Protein AF-A0ABD0MY91-F1 (afdb_monomer_lite)

Sequence (72 aa):
KRLSRGISHASSAIMSLARLQVSGDCAREQFPLEMPIYTFQLPDLSVYSEDFRSFIERDLIEQSTMVALEQA

Foldseek 3Di:
DDDDADPVPVQPVVVVVVVVVVVVVVVPDPDDPPDDPDDDDDPDLVPDDPSVSVVCCVRPPPVVVVVVVVVD

pLDDT: mean 80.46, std 12.32, range [54.75, 96.12]

Radius of gyration: 16.72 Å; chains: 1; bounding box: 31×36×41 Å

Organism: Cirrhinus mrigala (NCBI:txid683832)

Secondary structure (DSSP, 8-state):
-PPPS-GGGTTHHHHHHHHHHHHHHHHH----TTS-S--------TTS-HHHHHHHHHHH--HHHHHHHHT-

Structure (mmCIF, N/CA/C/O backbone):
data_AF-A0ABD0MY91-F1
#
_entry.id   AF-A0ABD0MY91-F1
#
loop_
_atom_site.group_PDB
_atom_site.id
_atom_site.type_symbol
_atom_site.label_atom_id
_atom_site.label_alt_id
_atom_site.label_comp_id
_atom_site.label_asym_id
_atom_site.label_entity_id
_atom_site.label_seq_id
_atom_site.pdbx_PDB_ins_code
_atom_site.Cartn_x
_atom_site.Cartn_y
_atom_site.Cartn_z
_atom_site.occupancy
_atom_site.B_iso_or_equiv
_atom_site.auth_seq_id
_atom_site.auth_comp_id
_atom_site.auth_asym_id
_atom_site.auth_atom_id
_atom_site.pdbx_PDB_model_num
ATOM 1 N N . LYS A 1 1 ? -5.814 -13.530 17.874 1.00 54.88 1 LYS A N 1
ATOM 2 C CA . LYS A 1 1 ? -4.361 -13.500 17.555 1.00 54.88 1 LYS A CA 1
ATOM 3 C C . LYS A 1 1 ? -4.022 -12.069 17.133 1.00 54.88 1 LYS A C 1
ATOM 5 O O . LYS A 1 1 ? -4.702 -11.587 16.241 1.00 54.88 1 LYS A O 1
ATOM 10 N N . ARG A 1 2 ? -3.078 -11.363 17.781 1.00 54.75 2 ARG A N 1
ATOM 11 C CA . ARG A 1 2 ? -2.632 -10.027 17.320 1.00 54.75 2 ARG A CA 1
ATOM 12 C C . ARG A 1 2 ? -1.835 -10.214 16.030 1.00 54.75 2 ARG A C 1
ATOM 14 O O . ARG A 1 2 ? -0.885 -10.990 16.032 1.00 54.75 2 ARG A O 1
ATOM 21 N N . LEU A 1 3 ? -2.245 -9.556 14.951 1.00 60.06 3 LEU A N 1
ATOM 22 C CA . LEU A 1 3 ? -1.482 -9.529 13.707 1.00 60.06 3 LEU A CA 1
ATOM 23 C C . LEU A 1 3 ? -0.240 -8.649 13.928 1.00 60.06 3 LEU A C 1
ATOM 25 O O . LEU A 1 3 ? -0.348 -7.544 14.463 1.00 60.06 3 LEU A O 1
ATOM 29 N N . SER A 1 4 ? 0.943 -9.171 13.611 1.00 64.38 4 SER A N 1
ATOM 30 C CA . SER A 1 4 ? 2.211 -8.438 13.689 1.00 64.38 4 SER A CA 1
ATOM 31 C C . SER A 1 4 ? 2.469 -7.688 12.384 1.00 64.38 4 SER A C 1
ATOM 33 O O . SER A 1 4 ? 2.097 -8.180 11.320 1.00 64.38 4 SER A O 1
ATOM 35 N N . ARG A 1 5 ? 3.118 -6.518 12.471 1.00 65.00 5 ARG A N 1
ATOM 36 C CA . ARG A 1 5 ? 3.541 -5.732 11.300 1.00 65.00 5 ARG A CA 1
ATOM 37 C C . ARG A 1 5 ? 4.440 -6.550 10.365 1.00 65.00 5 ARG A C 1
ATOM 39 O O . ARG A 1 5 ? 5.150 -7.440 10.840 1.00 65.00 5 ARG A O 1
ATOM 46 N N . GLY A 1 6 ? 4.445 -6.217 9.075 1.00 67.56 6 GLY A N 1
ATOM 47 C CA . GLY A 1 6 ? 5.353 -6.816 8.089 1.00 67.56 6 GLY A CA 1
ATOM 48 C C . GLY A 1 6 ? 4.676 -7.583 6.956 1.00 67.56 6 GLY A C 1
ATOM 49 O O . GLY A 1 6 ? 5.248 -8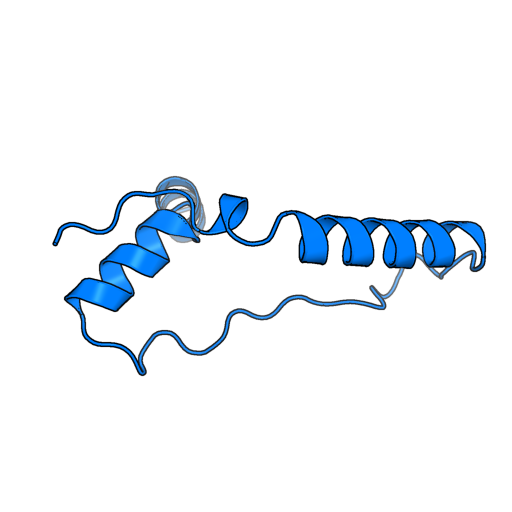.557 6.463 1.00 67.56 6 GLY A O 1
ATOM 50 N N . ILE A 1 7 ? 3.495 -7.152 6.497 1.00 68.38 7 ILE A N 1
ATOM 51 C CA . ILE A 1 7 ? 2.861 -7.713 5.289 1.00 68.38 7 ILE A CA 1
ATOM 52 C C . ILE A 1 7 ? 3.808 -7.592 4.083 1.00 68.38 7 ILE A C 1
ATOM 54 O O . ILE A 1 7 ? 3.869 -8.490 3.244 1.00 68.38 7 ILE A O 1
ATOM 58 N N . SER A 1 8 ? 4.625 -6.537 4.049 1.00 61.22 8 SER A N 1
ATOM 59 C CA . SER A 1 8 ? 5.672 -6.306 3.046 1.00 61.22 8 SER A CA 1
ATOM 60 C C . SER A 1 8 ? 6.699 -7.444 2.920 1.00 61.22 8 SER A C 1
ATOM 62 O O . SER A 1 8 ? 7.293 -7.611 1.854 1.00 61.22 8 SER A O 1
ATOM 64 N N . HIS A 1 9 ? 6.900 -8.261 3.962 1.00 65.12 9 HIS A N 1
ATOM 65 C CA . HIS A 1 9 ? 7.821 -9.403 3.934 1.00 65.12 9 HIS A CA 1
ATOM 66 C C . HIS A 1 9 ? 7.190 -10.700 3.414 1.00 65.12 9 HIS A C 1
ATOM 68 O O . HIS A 1 9 ? 7.922 -11.610 3.020 1.00 65.12 9 HIS A O 1
ATOM 74 N N . ALA A 1 10 ? 5.859 -10.802 3.383 1.00 66.19 10 ALA A N 1
ATOM 75 C CA . ALA A 1 10 ? 5.166 -12.039 3.019 1.00 66.19 10 ALA A CA 1
ATOM 76 C C . ALA A 1 10 ? 5.301 -12.401 1.525 1.00 66.19 10 ALA A C 1
ATOM 78 O O . ALA A 1 10 ? 5.048 -13.540 1.139 1.00 66.19 10 ALA A O 1
ATOM 79 N N . SER A 1 11 ? 5.718 -11.455 0.679 1.00 72.62 11 SER A N 1
ATOM 80 C CA . SER A 1 11 ? 5.650 -11.554 -0.787 1.00 72.62 11 SER A CA 1
ATOM 81 C C . SER A 1 11 ? 6.985 -11.267 -1.493 1.00 72.62 11 SER A C 1
ATOM 83 O O . SER A 1 11 ? 7.027 -10.706 -2.590 1.00 72.62 11 SER A O 1
ATOM 85 N N . SER A 1 12 ? 8.105 -11.704 -0.908 1.00 81.19 12 SER A N 1
ATOM 86 C CA . SER A 1 12 ? 9.455 -11.474 -1.453 1.00 81.19 12 SER A CA 1
ATOM 87 C C . SER A 1 12 ? 9.665 -12.003 -2.883 1.00 81.19 12 SER A C 1
ATOM 89 O O . SER A 1 12 ? 10.294 -11.321 -3.695 1.00 81.19 12 SER A O 1
ATOM 91 N N . ALA A 1 13 ? 9.106 -13.172 -3.220 1.00 86.94 13 ALA A N 1
ATOM 92 C CA . ALA A 1 13 ? 9.200 -13.760 -4.559 1.00 86.94 13 ALA A CA 1
ATOM 93 C C . ALA A 1 13 ? 8.456 -12.925 -5.617 1.00 86.94 13 ALA A C 1
ATOM 95 O O . ALA A 1 13 ? 9.005 -12.642 -6.681 1.00 86.94 13 ALA A O 1
ATOM 96 N N . ILE A 1 14 ? 7.243 -12.463 -5.293 1.00 87.25 14 ILE A N 1
ATOM 97 C CA . ILE A 1 14 ? 6.429 -11.605 -6.170 1.00 87.25 14 ILE A CA 1
ATOM 98 C C . ILE A 1 14 ? 7.141 -10.269 -6.396 1.00 87.25 14 ILE A C 1
ATOM 100 O O . ILE A 1 14 ? 7.302 -9.830 -7.531 1.00 87.25 14 ILE A O 1
ATOM 104 N N . MET A 1 15 ? 7.652 -9.663 -5.321 1.00 85.12 15 MET A N 1
ATOM 105 C CA . MET A 1 15 ? 8.433 -8.428 -5.395 1.00 85.12 15 MET A CA 1
ATOM 106 C C . MET A 1 15 ? 9.695 -8.592 -6.251 1.00 85.12 15 MET A C 1
ATOM 108 O O . MET A 1 15 ? 10.085 -7.672 -6.966 1.00 85.12 15 MET A O 1
ATOM 112 N N . SER A 1 16 ? 10.345 -9.759 -6.197 1.00 88.38 16 SER A N 1
ATOM 113 C CA . SER A 1 16 ? 11.516 -10.045 -7.028 1.00 88.38 16 SER A CA 1
ATOM 114 C C . SER A 1 16 ? 11.169 -10.130 -8.511 1.00 88.38 16 SER A C 1
ATOM 116 O O . SER A 1 16 ? 11.914 -9.599 -9.332 1.00 88.38 16 SER A O 1
ATOM 118 N N . LEU A 1 17 ? 10.039 -10.755 -8.851 1.00 89.94 17 LEU A N 1
ATOM 119 C CA . LEU A 1 17 ? 9.555 -10.823 -10.228 1.00 89.94 17 LEU A CA 1
ATOM 120 C C . LEU A 1 17 ? 9.198 -9.429 -10.763 1.00 89.94 17 LEU A C 1
ATOM 122 O O . LEU A 1 17 ? 9.664 -9.054 -11.836 1.00 89.94 17 LEU A O 1
ATOM 126 N N . ALA A 1 18 ? 8.456 -8.639 -9.982 1.00 88.69 18 ALA A N 1
ATOM 127 C CA . ALA A 1 18 ? 8.078 -7.279 -10.359 1.00 88.69 18 ALA A CA 1
ATOM 128 C C . ALA A 1 18 ? 9.310 -6.391 -10.617 1.00 88.69 18 ALA A C 1
ATOM 130 O O . ALA A 1 18 ? 9.367 -5.691 -11.626 1.00 88.69 18 ALA A O 1
ATOM 131 N N . ARG A 1 19 ? 10.345 -6.470 -9.763 1.00 88.69 19 ARG A N 1
ATOM 132 C CA . ARG A 1 19 ? 11.608 -5.738 -9.974 1.00 88.69 19 ARG A CA 1
ATOM 133 C C . ARG A 1 19 ? 12.309 -6.135 -11.269 1.00 88.69 19 ARG A C 1
ATOM 135 O O . ARG A 1 19 ? 12.836 -5.257 -11.947 1.00 88.69 19 ARG A O 1
ATOM 142 N N . LEU A 1 20 ? 12.332 -7.427 -11.602 1.00 89.62 20 LEU A N 1
ATOM 143 C CA . LEU A 1 20 ? 12.951 -7.918 -12.835 1.00 89.62 20 LEU A CA 1
ATOM 144 C C . LEU A 1 20 ? 12.242 -7.355 -14.075 1.00 89.62 20 LEU A C 1
ATOM 146 O O . LEU A 1 20 ? 12.915 -6.923 -15.006 1.00 89.62 20 LEU A O 1
ATOM 150 N N . GLN A 1 21 ? 10.906 -7.325 -14.066 1.00 86.94 21 GLN A N 1
ATOM 151 C CA . GLN A 1 21 ? 10.102 -6.799 -15.175 1.00 86.94 21 GLN A CA 1
ATOM 152 C C . GLN A 1 21 ? 10.298 -5.292 -15.352 1.00 86.94 21 GLN A C 1
ATOM 154 O O . GLN A 1 21 ? 10.725 -4.863 -16.418 1.00 86.94 21 GLN A O 1
ATOM 159 N N . VAL A 1 22 ? 10.109 -4.505 -14.287 1.00 83.44 22 VAL A N 1
ATOM 160 C CA . VAL A 1 22 ?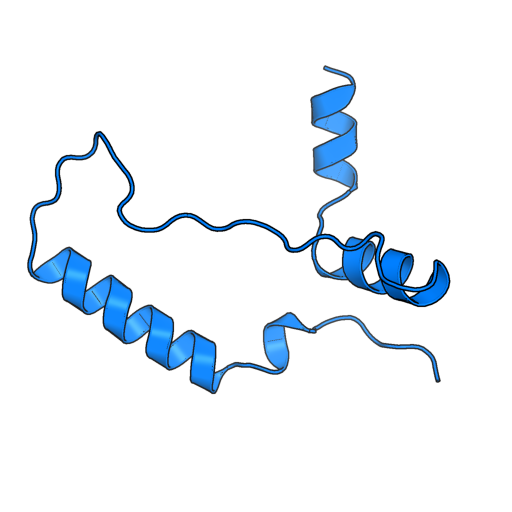 10.260 -3.040 -14.342 1.00 83.44 22 VAL A CA 1
ATOM 161 C C . VAL A 1 22 ? 11.678 -2.639 -14.763 1.00 83.44 22 VAL A C 1
ATOM 163 O O . VAL A 1 22 ? 11.854 -1.736 -15.575 1.00 83.44 22 VAL A O 1
ATOM 166 N N . SER A 1 23 ? 12.701 -3.341 -14.261 1.00 82.00 23 SER A N 1
ATOM 167 C CA . SER A 1 23 ? 14.095 -3.078 -14.649 1.00 82.00 23 SER A CA 1
ATOM 168 C C . SER A 1 23 ? 14.364 -3.430 -16.115 1.00 82.00 23 SER A C 1
ATOM 170 O O . SER A 1 23 ? 15.119 -2.730 -16.786 1.00 82.00 23 SER A O 1
ATOM 172 N N . GLY A 1 24 ? 13.753 -4.510 -16.616 1.00 79.44 24 GLY A N 1
ATOM 173 C CA . GLY A 1 24 ? 13.833 -4.911 -18.019 1.00 79.44 24 GLY A CA 1
ATOM 174 C C . GLY A 1 24 ? 13.157 -3.913 -18.961 1.00 79.44 24 GLY A C 1
ATOM 175 O O . GLY A 1 24 ? 13.719 -3.602 -20.010 1.00 79.44 24 GLY A O 1
ATOM 176 N N . ASP A 1 25 ? 12.003 -3.376 -18.568 1.00 74.56 25 ASP A N 1
ATOM 177 C CA . ASP A 1 25 ? 11.256 -2.383 -19.345 1.00 74.56 25 ASP A CA 1
ATOM 178 C C . ASP A 1 25 ? 12.009 -1.045 -19.403 1.00 74.56 25 ASP A C 1
ATOM 180 O O . ASP A 1 25 ? 12.223 -0.506 -20.488 1.00 74.56 25 ASP A O 1
ATOM 184 N N . CYS A 1 26 ? 12.525 -0.555 -18.265 1.00 68.06 26 CYS A N 1
ATOM 185 C CA . CYS A 1 26 ? 13.343 0.666 -18.219 1.00 68.06 26 CYS A CA 1
ATOM 186 C C . CYS A 1 26 ? 14.616 0.584 -19.078 1.00 68.06 26 CYS A C 1
ATOM 188 O O . CYS A 1 26 ? 15.096 1.607 -19.559 1.00 68.06 26 CYS A O 1
ATOM 190 N N . ALA A 1 27 ? 15.190 -0.610 -19.256 1.00 68.94 27 ALA A N 1
ATOM 191 C CA . ALA A 1 27 ? 16.377 -0.803 -20.089 1.00 68.94 27 ALA A CA 1
ATOM 192 C C . ALA A 1 27 ? 16.062 -0.843 -21.595 1.00 68.94 27 ALA A C 1
ATOM 194 O O . ALA A 1 27 ? 16.966 -0.668 -22.413 1.00 68.94 27 ALA A O 1
ATOM 195 N N . ARG A 1 28 ? 14.808 -1.124 -21.968 1.00 67.06 28 ARG A N 1
ATOM 196 C CA . ARG A 1 28 ? 14.383 -1.353 -23.356 1.00 67.06 28 ARG A CA 1
ATOM 197 C C . ARG A 1 28 ? 13.745 -0.138 -24.000 1.00 67.06 28 ARG A C 1
ATOM 199 O O . ARG A 1 28 ? 13.930 0.067 -25.196 1.00 67.06 28 ARG A O 1
ATOM 206 N N . GLU A 1 29 ? 13.017 0.652 -23.226 1.00 63.50 29 GLU A N 1
ATOM 207 C CA . GLU A 1 29 ? 12.259 1.780 -23.744 1.00 63.50 29 GLU A CA 1
ATOM 208 C C . GLU A 1 29 ? 12.710 3.068 -23.050 1.00 63.50 29 GLU A C 1
ATOM 210 O O . GLU A 1 29 ? 12.663 3.223 -21.830 1.00 63.50 29 GLU A O 1
ATOM 215 N N . GLN A 1 30 ? 13.182 4.015 -23.862 1.00 62.72 30 GLN A N 1
ATOM 216 C CA . GLN A 1 30 ? 13.474 5.383 -23.449 1.00 62.72 30 GLN A CA 1
ATOM 217 C C . GLN A 1 30 ? 12.130 6.106 -23.318 1.00 62.72 30 GLN A C 1
ATOM 219 O O . GLN A 1 30 ? 11.728 6.882 -24.182 1.00 62.72 30 GLN A O 1
ATOM 224 N N . PHE A 1 31 ? 11.366 5.730 -22.295 1.00 62.47 31 PHE A N 1
ATOM 225 C CA . PHE A 1 31 ? 10.010 6.218 -22.121 1.00 62.47 31 PHE A CA 1
ATOM 226 C C . PHE A 1 31 ? 10.006 7.738 -21.939 1.00 62.47 31 PHE A C 1
ATOM 228 O O . PHE A 1 31 ? 10.856 8.271 -21.215 1.00 62.47 31 PHE A O 1
ATOM 235 N N . PRO A 1 32 ? 9.053 8.452 -22.560 1.00 59.22 32 PRO A N 1
ATOM 236 C CA . PRO A 1 32 ? 8.844 9.859 -22.273 1.00 59.22 32 PRO A CA 1
ATOM 237 C C . PRO A 1 32 ? 8.610 10.033 -20.771 1.00 59.22 32 PRO A C 1
ATOM 239 O O . PRO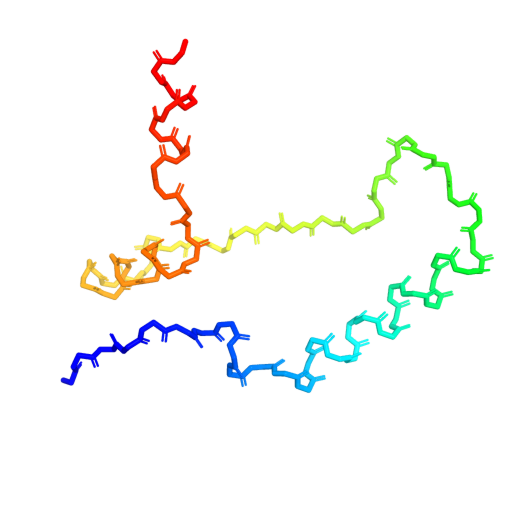 A 1 32 ? 7.728 9.397 -20.198 1.00 59.22 32 PRO A O 1
ATOM 242 N N . LEU A 1 33 ? 9.386 10.914 -20.139 1.00 60.91 33 LEU A N 1
ATOM 243 C CA . LEU A 1 33 ? 9.303 11.224 -18.704 1.00 60.91 33 LEU A CA 1
ATOM 244 C C . LEU A 1 33 ? 7.921 11.747 -18.263 1.00 60.91 33 LEU A C 1
ATOM 246 O O . LEU A 1 33 ? 7.676 11.886 -17.069 1.00 60.91 33 LEU A O 1
ATOM 250 N N . GLU A 1 34 ? 7.036 12.069 -19.209 1.00 59.91 34 GLU A N 1
ATOM 251 C CA . GLU A 1 34 ? 5.768 12.753 -18.957 1.00 59.91 34 GLU A CA 1
ATOM 252 C C . GLU A 1 34 ? 4.641 11.857 -18.436 1.00 59.91 34 GLU A C 1
ATOM 254 O O . GLU A 1 34 ? 3.755 12.379 -17.763 1.00 59.91 34 GLU A O 1
ATOM 259 N N . MET A 1 35 ? 4.638 10.541 -18.694 1.00 58.56 35 MET A N 1
ATOM 260 C CA . MET A 1 35 ? 3.553 9.680 -18.206 1.00 58.56 35 MET A CA 1
ATOM 261 C C . MET A 1 35 ? 4.067 8.348 -17.651 1.00 58.56 35 MET A C 1
ATOM 263 O O . MET A 1 35 ? 4.660 7.562 -18.393 1.00 58.56 35 MET A O 1
ATOM 267 N N . PRO A 1 36 ? 3.827 8.051 -16.360 1.00 66.44 36 PRO A N 1
ATOM 268 C CA . PRO A 1 36 ? 4.191 6.759 -15.805 1.00 66.44 36 PRO A CA 1
ATOM 269 C C . PRO A 1 36 ? 3.328 5.660 -16.442 1.00 66.44 36 PRO A C 1
ATOM 271 O O . PRO A 1 36 ? 2.103 5.741 -16.454 1.00 66.44 36 PRO A O 1
ATOM 274 N N . ILE A 1 37 ? 3.977 4.610 -16.948 1.00 76.25 37 ILE A N 1
ATOM 275 C CA . ILE A 1 37 ? 3.321 3.430 -17.551 1.00 76.25 37 ILE A CA 1
ATOM 276 C C . ILE A 1 37 ? 2.575 2.620 -16.489 1.00 76.25 37 ILE A C 1
ATOM 278 O O . ILE A 1 37 ? 1.580 1.955 -16.767 1.00 76.25 37 ILE A O 1
ATOM 282 N N . TYR A 1 38 ? 3.076 2.683 -15.256 1.00 82.69 38 TYR A N 1
ATOM 283 C CA . TYR A 1 38 ? 2.573 1.933 -14.124 1.00 82.69 38 TYR A CA 1
ATOM 284 C C . TYR A 1 38 ? 2.139 2.891 -13.023 1.00 82.69 38 TYR A C 1
ATOM 286 O O . TYR A 1 38 ? 2.892 3.770 -12.605 1.00 82.69 38 TYR A O 1
ATOM 294 N N . THR A 1 39 ? 0.931 2.675 -12.517 1.00 86.25 39 THR A N 1
ATOM 295 C CA . THR A 1 39 ? 0.374 3.406 -11.380 1.00 86.25 39 THR A CA 1
ATOM 296 C C . THR A 1 39 ? -0.033 2.422 -10.299 1.00 86.25 39 THR A C 1
ATOM 298 O O . THR A 1 39 ? -0.521 1.332 -10.597 1.00 86.25 39 THR A O 1
ATOM 301 N N . PHE A 1 40 ? 0.120 2.817 -9.040 1.00 88.19 40 PHE A N 1
ATOM 302 C CA . PHE A 1 40 ? -0.384 2.051 -7.910 1.00 88.19 40 PHE A CA 1
ATOM 303 C C . PHE A 1 40 ? -1.639 2.719 -7.359 1.00 88.19 40 PHE A C 1
ATOM 305 O O . PHE A 1 40 ? -1.640 3.920 -7.097 1.00 88.19 40 PHE A O 1
ATOM 312 N N . GLN A 1 41 ? -2.686 1.928 -7.149 1.00 90.56 41 GLN A N 1
ATOM 313 C CA . GLN A 1 41 ? -3.885 2.367 -6.455 1.00 90.56 41 GLN A CA 1
ATOM 314 C C . GLN A 1 41 ? -4.151 1.424 -5.288 1.00 90.56 41 GLN A C 1
ATOM 316 O O . GLN A 1 41 ? -4.129 0.201 -5.441 1.00 90.56 41 GLN A O 1
ATOM 321 N N . LEU A 1 42 ? -4.408 2.006 -4.118 1.00 90.44 42 LEU A N 1
ATOM 322 C CA . LEU A 1 42 ? -4.803 1.242 -2.947 1.00 90.44 42 LEU A CA 1
ATOM 323 C C . LEU A 1 42 ? -6.234 0.709 -3.158 1.00 90.44 42 LEU A C 1
ATOM 325 O O . LEU A 1 42 ? -7.107 1.486 -3.556 1.00 90.44 42 LEU A O 1
ATOM 329 N N . PRO A 1 43 ? -6.499 -0.587 -2.913 1.00 91.31 43 PRO A N 1
ATOM 330 C CA . PRO A 1 43 ? -7.860 -1.105 -2.941 1.00 91.31 43 PRO A CA 1
ATOM 331 C C . PRO A 1 43 ? -8.692 -0.468 -1.826 1.00 91.31 43 PRO A C 1
ATOM 333 O O . PRO A 1 43 ? -8.156 -0.004 -0.818 1.00 91.31 43 PRO A O 1
ATOM 336 N N . ASP A 1 44 ? -10.012 -0.487 -1.987 1.00 93.69 44 ASP A N 1
ATOM 337 C CA . ASP A 1 44 ? -10.918 -0.007 -0.950 1.00 93.69 44 ASP A CA 1
ATOM 338 C C . ASP A 1 44 ? -10.766 -0.847 0.328 1.00 93.69 44 ASP A C 1
ATOM 340 O O . ASP A 1 44 ? -11.071 -2.040 0.352 1.00 93.69 44 ASP A O 1
ATOM 344 N N . LEU A 1 45 ? -10.269 -0.216 1.394 1.00 92.06 45 LEU A N 1
ATOM 345 C CA . LEU A 1 45 ? -10.083 -0.849 2.698 1.00 92.06 45 LEU A CA 1
ATOM 346 C C . LEU A 1 45 ? -11.347 -0.792 3.569 1.00 92.06 45 LEU A C 1
ATOM 348 O O . LEU A 1 45 ? -11.397 -1.455 4.606 1.00 92.06 45 LEU A O 1
ATOM 352 N N . SER A 1 46 ? -12.369 -0.026 3.169 1.00 92.56 46 SER A N 1
ATOM 353 C CA . SER A 1 46 ? -13.623 0.115 3.920 1.00 92.56 46 SER A CA 1
ATOM 354 C C . SER A 1 46 ? -14.456 -1.169 3.946 1.00 92.56 46 SER A C 1
ATOM 356 O O . SER A 1 46 ? -15.280 -1.350 4.839 1.00 92.56 46 SER A O 1
ATOM 358 N N . VAL A 1 47 ? -14.179 -2.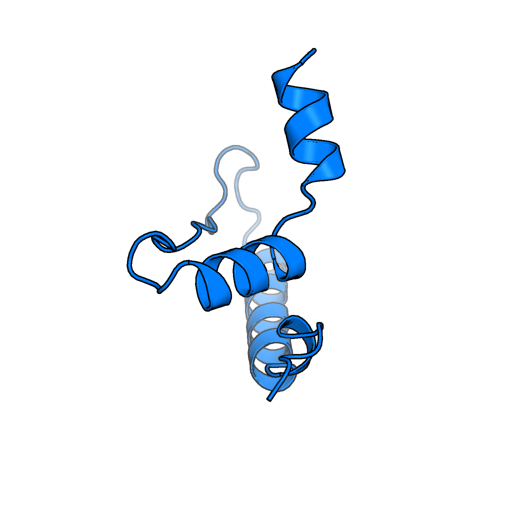096 3.023 1.00 95.81 47 VAL A N 1
ATOM 359 C CA . VAL A 1 47 ? -14.805 -3.425 2.951 1.00 95.81 47 VAL A CA 1
ATOM 360 C C . VAL A 1 47 ? -14.435 -4.337 4.128 1.00 95.81 47 VAL A C 1
ATOM 362 O O . VAL A 1 47 ? -15.076 -5.367 4.336 1.00 95.81 47 VAL A O 1
ATOM 365 N N . TYR A 1 48 ? -13.388 -3.996 4.884 1.00 94.25 48 TYR A N 1
ATOM 366 C CA . TYR A 1 48 ? -12.898 -4.789 6.007 1.00 94.25 48 TYR A CA 1
ATOM 367 C C . TYR A 1 48 ? -13.454 -4.313 7.353 1.00 94.25 48 TYR A C 1
ATOM 369 O O . TYR A 1 48 ? -13.739 -3.135 7.554 1.00 94.25 48 TYR A O 1
ATOM 377 N N . SER A 1 49 ? -13.529 -5.231 8.324 1.00 96.12 49 SER A N 1
ATOM 378 C CA . SER A 1 49 ? -13.869 -4.905 9.716 1.00 96.12 49 SER A CA 1
ATOM 379 C C . SER A 1 49 ? -12.899 -3.879 10.304 1.00 96.12 49 SER A C 1
ATOM 381 O O . SER A 1 49 ? -11.698 -3.970 10.037 1.00 96.12 49 SER A O 1
ATOM 383 N N . GLU A 1 50 ? -13.388 -3.003 11.179 1.00 93.88 50 GLU A N 1
ATOM 384 C CA . GLU A 1 50 ? -12.619 -1.921 11.811 1.00 93.88 50 GLU A CA 1
ATOM 385 C C . GLU A 1 50 ? -11.269 -2.372 12.397 1.00 93.88 50 GLU A C 1
ATOM 387 O O . GLU A 1 50 ? -10.238 -1.759 12.110 1.00 93.88 50 GLU A O 1
ATOM 392 N N . ASP A 1 51 ? -11.240 -3.486 13.135 1.00 92.62 51 ASP A N 1
ATOM 393 C CA . ASP A 1 51 ? -10.009 -4.032 13.724 1.00 92.62 51 ASP A CA 1
ATOM 394 C C . ASP A 1 51 ? -8.948 -4.374 12.666 1.00 92.62 51 ASP A C 1
ATOM 396 O O . ASP A 1 51 ? -7.762 -4.057 12.815 1.00 92.62 51 ASP A O 1
ATOM 400 N N . PHE A 1 52 ? -9.370 -5.031 11.583 1.00 91.25 52 PHE A N 1
ATOM 401 C CA . PHE A 1 52 ? -8.476 -5.443 10.502 1.00 91.25 52 PHE A CA 1
ATOM 402 C C . PHE A 1 52 ? -8.071 -4.259 9.628 1.00 91.25 52 PHE A C 1
ATOM 404 O O . PHE A 1 52 ? -6.894 -4.117 9.307 1.00 91.25 52 PHE A O 1
ATOM 411 N N . ARG A 1 53 ? -9.012 -3.366 9.317 1.00 92.62 53 ARG A N 1
ATOM 412 C CA . ARG A 1 53 ? -8.742 -2.118 8.605 1.00 92.62 53 ARG A CA 1
ATOM 413 C C . ARG A 1 53 ? -7.691 -1.287 9.340 1.00 92.62 53 ARG A C 1
ATOM 415 O O . ARG A 1 53 ? -6.674 -0.948 8.748 1.00 92.62 53 ARG A O 1
ATOM 422 N N . SER A 1 54 ? -7.865 -1.076 10.644 1.00 89.88 54 SER A N 1
ATOM 423 C CA . SER A 1 54 ? -6.907 -0.345 11.486 1.00 89.88 54 SER A CA 1
ATOM 424 C C . SER A 1 54 ? -5.527 -1.005 11.509 1.00 89.88 54 SER A C 1
ATOM 426 O O . SER A 1 54 ? -4.498 -0.341 11.628 1.00 89.88 54 SER A O 1
ATOM 428 N N . PHE A 1 55 ? -5.472 -2.338 11.445 1.00 89.06 55 PHE A N 1
ATOM 429 C CA . PHE A 1 55 ? -4.211 -3.061 11.317 1.00 89.06 55 PHE A CA 1
ATOM 430 C C . PHE A 1 55 ? -3.542 -2.804 9.961 1.00 89.06 55 PHE A C 1
ATOM 432 O O . PHE A 1 55 ? -2.369 -2.437 9.944 1.00 89.06 55 PHE A O 1
ATOM 439 N N . ILE A 1 56 ? -4.282 -2.949 8.860 1.00 89.12 56 ILE A N 1
ATOM 440 C CA . ILE A 1 56 ? -3.780 -2.748 7.496 1.00 89.12 56 ILE A CA 1
ATOM 441 C C . ILE A 1 56 ? -3.322 -1.305 7.285 1.00 89.12 56 ILE A C 1
ATOM 443 O O . ILE A 1 56 ? -2.228 -1.091 6.777 1.00 89.12 56 ILE A O 1
ATOM 447 N N . GLU A 1 57 ? -4.098 -0.317 7.729 1.00 89.69 57 GLU A N 1
ATOM 448 C CA . GLU A 1 57 ? -3.734 1.099 7.624 1.00 89.69 57 GLU A CA 1
ATOM 449 C C . GLU A 1 57 ? -2.434 1.396 8.383 1.00 89.69 57 GLU A C 1
ATOM 451 O O . GLU A 1 57 ? -1.546 2.033 7.835 1.00 89.69 57 GLU A O 1
ATOM 456 N N . ARG A 1 58 ? -2.249 0.869 9.600 1.00 87.00 58 ARG A N 1
ATOM 457 C CA . ARG A 1 58 ? -0.986 1.048 10.346 1.00 87.00 58 ARG A CA 1
ATOM 458 C C . ARG A 1 58 ? 0.211 0.321 9.728 1.00 87.00 58 ARG A C 1
ATOM 460 O O . ARG A 1 58 ? 1.356 0.674 10.028 1.00 87.00 58 ARG A O 1
ATOM 467 N N . ASP A 1 59 ? -0.017 -0.742 8.961 1.00 85.75 59 ASP A N 1
ATOM 468 C CA . ASP A 1 59 ? 1.063 -1.495 8.313 1.00 85.75 59 ASP A CA 1
ATOM 469 C C . ASP A 1 59 ? 1.439 -0.913 6.946 1.00 85.75 59 ASP A C 1
ATOM 471 O O . ASP A 1 59 ? 2.620 -0.872 6.614 1.00 85.75 59 ASP A O 1
ATOM 475 N N . LEU A 1 60 ? 0.453 -0.440 6.177 1.00 87.56 60 LEU A N 1
ATOM 476 C CA . LEU A 1 60 ? 0.635 0.043 4.806 1.00 87.56 60 LEU A CA 1
ATOM 477 C C . LEU A 1 60 ? 0.782 1.567 4.691 1.00 87.56 60 LEU A C 1
ATOM 479 O O . LEU A 1 60 ? 1.334 2.030 3.696 1.00 87.56 60 LEU A O 1
ATOM 483 N N . ILE A 1 61 ? 0.277 2.347 5.654 1.00 88.44 61 ILE A N 1
ATOM 484 C CA . ILE A 1 61 ? 0.187 3.811 5.566 1.00 88.44 61 ILE A CA 1
ATOM 485 C C . ILE A 1 61 ? 1.019 4.473 6.671 1.00 88.44 61 ILE A C 1
ATOM 487 O O . ILE A 1 61 ? 0.835 4.226 7.865 1.00 88.44 61 ILE A O 1
ATOM 491 N N . GLU A 1 62 ? 1.904 5.387 6.269 1.00 88.12 62 GLU A N 1
ATOM 492 C CA . GLU A 1 62 ? 2.655 6.273 7.165 1.00 88.12 62 GLU A CA 1
ATOM 493 C C . GLU A 1 62 ? 1.743 7.419 7.653 1.00 88.12 62 GLU A C 1
ATOM 495 O O . GLU A 1 62 ? 1.714 8.518 7.097 1.00 88.12 62 GLU A O 1
ATOM 500 N N . GLN A 1 63 ? 0.941 7.146 8.686 1.00 83.81 63 GLN A N 1
ATOM 501 C CA . GLN A 1 63 ? -0.084 8.078 9.187 1.00 83.81 63 GLN A CA 1
ATOM 502 C C . GLN A 1 63 ? 0.487 9.419 9.680 1.00 83.81 63 GLN A C 1
ATOM 504 O O . GLN A 1 63 ? -0.167 10.449 9.551 1.00 83.81 63 GLN A O 1
ATOM 509 N N . SER A 1 64 ? 1.707 9.430 10.222 1.00 83.81 64 SER A N 1
ATOM 510 C CA . SER A 1 64 ? 2.369 10.655 10.693 1.00 83.81 64 SER A CA 1
ATOM 511 C C . SER A 1 64 ? 2.600 11.651 9.554 1.00 83.81 64 SER A C 1
ATOM 513 O O . SER A 1 64 ? 2.308 12.837 9.702 1.00 83.81 64 SER A O 1
ATOM 515 N N . THR A 1 65 ? 3.073 11.168 8.404 1.00 90.12 65 THR A N 1
ATOM 516 C CA . THR A 1 65 ? 3.271 11.983 7.203 1.00 90.12 65 THR A CA 1
ATOM 517 C C . THR A 1 65 ? 1.944 12.450 6.620 1.00 90.12 65 THR A C 1
ATOM 519 O O . THR A 1 65 ? 1.838 13.612 6.244 1.00 90.12 65 THR A O 1
ATOM 522 N N . MET A 1 66 ? 0.925 11.585 6.587 1.00 87.31 66 MET A N 1
ATOM 523 C CA . MET A 1 66 ? -0.414 11.951 6.111 1.00 87.31 66 MET A CA 1
ATOM 524 C C . MET A 1 66 ? -0.979 13.147 6.886 1.00 87.31 66 MET A C 1
ATOM 526 O O . MET A 1 66 ? -1.306 14.165 6.284 1.00 87.31 66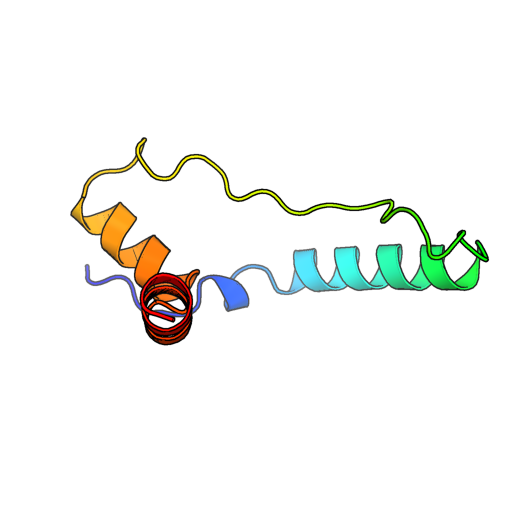 MET A O 1
ATOM 530 N N . VAL A 1 67 ? -1.000 13.064 8.220 1.00 89.38 67 VAL A N 1
ATOM 531 C CA . VAL A 1 67 ? -1.531 14.135 9.078 1.00 89.38 67 VAL A CA 1
ATOM 532 C C . VAL A 1 67 ? -0.742 15.435 8.911 1.00 89.38 67 VAL A C 1
ATOM 534 O O . VAL A 1 67 ? -1.334 16.509 8.852 1.00 89.38 67 VAL A O 1
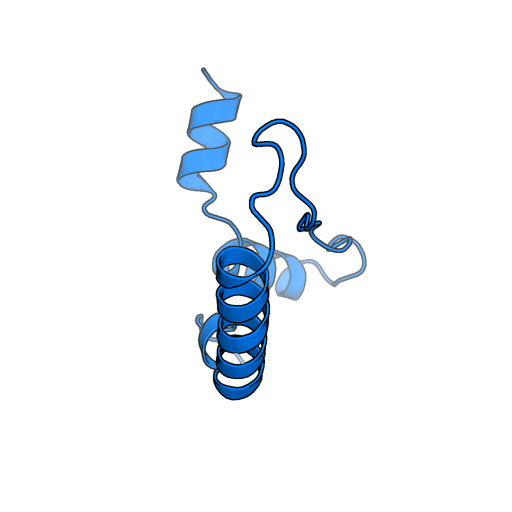ATOM 537 N N . ALA A 1 68 ? 0.588 15.352 8.810 1.00 92.06 68 ALA A N 1
ATOM 538 C CA . ALA A 1 68 ? 1.433 16.530 8.625 1.00 92.06 68 ALA A CA 1
ATOM 539 C C . ALA A 1 68 ? 1.147 17.266 7.305 1.00 92.06 68 ALA A C 1
ATOM 541 O O . ALA A 1 68 ? 1.235 18.489 7.265 1.00 92.06 68 ALA A O 1
ATOM 542 N N . LEU A 1 69 ? 0.807 16.534 6.240 1.00 94.50 69 LEU A N 1
ATOM 543 C CA . LEU A 1 69 ? 0.477 17.107 4.934 1.00 94.50 69 LEU A CA 1
ATOM 544 C C . LEU A 1 69 ? -0.950 17.668 4.878 1.00 94.50 69 LEU A C 1
ATOM 546 O O . LEU A 1 69 ? -1.179 18.659 4.197 1.00 94.50 69 LEU A O 1
ATOM 550 N N . GLU A 1 70 ? -1.902 17.061 5.588 1.00 92.19 70 GLU A N 1
ATOM 551 C CA . GLU A 1 70 ? -3.294 17.537 5.651 1.00 92.19 70 GLU A CA 1
ATOM 552 C C . GLU A 1 70 ? -3.463 18.815 6.486 1.00 92.19 70 GLU A C 1
ATOM 554 O O . GLU A 1 70 ? -4.434 19.546 6.305 1.00 92.19 70 GLU A O 1
ATOM 559 N N . GLN A 1 71 ? -2.538 19.072 7.414 1.00 86.44 71 GLN A N 1
ATOM 560 C CA . GLN A 1 71 ? -2.569 20.227 8.318 1.00 86.44 71 GLN A CA 1
ATOM 561 C C . GLN A 1 71 ? -1.679 21.400 7.866 1.00 86.44 71 GLN A C 1
ATOM 563 O O . GLN A 1 71 ? -1.577 22.384 8.603 1.00 86.44 71 GLN A O 1
ATOM 568 N N . ALA A 1 72 ? -1.014 21.285 6.711 1.00 68.00 72 ALA A N 1
ATOM 569 C CA . ALA A 1 72 ? -0.096 22.289 6.166 1.00 68.00 72 ALA A CA 1
ATOM 570 C C . ALA A 1 72 ? -0.801 23.432 5.416 1.00 68.00 72 ALA A C 1
ATOM 572 O O . ALA A 1 72 ? -1.887 23.203 4.837 1.00 68.00 72 ALA A O 1
#